Protein AF-A0A355BJ06-F1 (afdb_monomer_lite)

Radius of gyration: 18.82 Å; chains: 1; bounding box: 45×33×55 Å

pLDDT: mean 91.61, std 9.4, range [50.59, 98.75]

Foldseek 3Di:
DAPPPLDDCLPPDLCLLLLDAQVVLVCVVVDDLLQLCLLLCVVVVVSVVSSCVRHVVCPVVNVVSNVVCVPPDRDDPVVSSVSSSVVCNVPVLVSCLRPPVVSNCPDPVNPDDPCVVPVPDDCPPHDDDDDCCRSHDD

Structure (mmCIF, N/CA/C/O backbone):
data_AF-A0A355BJ06-F1
#
_entry.id   AF-A0A355BJ06-F1
#
loop_
_atom_site.group_PDB
_atom_site.id
_atom_site.type_symbol
_atom_site.label_atom_id
_atom_site.label_alt_id
_atom_site.label_comp_id
_atom_site.label_asym_id
_atom_site.label_entity_id
_atom_site.label_seq_id
_atom_site.pdbx_PDB_ins_code
_atom_site.Cartn_x
_atom_site.Cartn_y
_atom_site.Cartn_z
_atom_site.occupancy
_atom_site.B_iso_or_equiv
_atom_site.auth_seq_id
_atom_site.auth_comp_id
_atom_site.auth_asym_id
_atom_site.auth_atom_id
_atom_site.pdbx_PDB_model_num
ATOM 1 N N . MET A 1 1 ? 6.883 11.780 -5.906 1.00 57.56 1 MET A N 1
ATOM 2 C CA . MET A 1 1 ? 6.579 13.021 -5.153 1.00 57.56 1 MET A CA 1
ATOM 3 C C . MET A 1 1 ? 5.374 12.729 -4.281 1.00 57.56 1 MET A C 1
ATOM 5 O O . MET A 1 1 ? 4.526 11.974 -4.736 1.00 57.56 1 MET A O 1
ATOM 9 N N . SER A 1 2 ? 5.332 13.252 -3.056 1.00 68.81 2 SER A N 1
ATOM 10 C CA . SER A 1 2 ? 4.161 13.100 -2.185 1.00 68.81 2 SER A CA 1
ATOM 11 C C . SER A 1 2 ? 3.031 14.006 -2.710 1.00 68.81 2 SER A C 1
ATOM 13 O O . SER A 1 2 ? 3.291 15.115 -3.183 1.00 68.81 2 SER A O 1
ATOM 15 N N . LEU A 1 3 ? 1.813 13.469 -2.758 1.00 78.00 3 LEU A N 1
ATOM 16 C CA . LEU A 1 3 ? 0.616 14.095 -3.317 1.00 78.00 3 LEU A CA 1
ATOM 17 C C . LEU A 1 3 ? 0.049 15.193 -2.400 1.00 78.00 3 LEU A C 1
ATOM 19 O O . LEU A 1 3 ? -0.405 16.228 -2.881 1.00 78.00 3 LEU A O 1
ATOM 23 N N . PHE A 1 4 ? 0.085 14.966 -1.091 1.00 82.31 4 PHE A N 1
ATOM 24 C CA . PHE A 1 4 ? -0.506 15.802 -0.050 1.00 82.31 4 PHE A CA 1
ATOM 25 C C . PHE A 1 4 ? 0.523 16.582 0.778 1.00 82.31 4 PHE A C 1
ATOM 27 O O . PHE A 1 4 ? 0.154 17.512 1.495 1.00 82.31 4 PHE A O 1
ATOM 34 N N . GLY A 1 5 ? 1.809 16.235 0.690 1.00 83.38 5 GLY A N 1
ATOM 35 C CA . GLY A 1 5 ? 2.872 16.899 1.449 1.00 83.38 5 GLY A CA 1
ATOM 36 C C . GLY A 1 5 ? 2.842 16.604 2.951 1.00 83.38 5 GLY A C 1
ATOM 37 O O . GLY A 1 5 ? 3.395 17.379 3.730 1.00 83.38 5 GLY A O 1
ATOM 38 N N . TRP A 1 6 ? 2.193 15.519 3.377 1.00 85.62 6 TRP A N 1
ATOM 39 C CA . TRP A 1 6 ? 2.100 15.127 4.784 1.00 85.62 6 TRP A CA 1
ATOM 40 C C . TRP A 1 6 ? 3.429 14.594 5.301 1.00 85.62 6 TRP A C 1
ATOM 42 O O . TRP A 1 6 ? 3.770 14.815 6.467 1.00 85.62 6 TRP A O 1
ATOM 52 N N . LYS A 1 7 ? 4.193 13.915 4.434 1.00 85.31 7 LYS A N 1
ATOM 53 C CA . LYS A 1 7 ? 5.508 13.378 4.781 1.00 85.31 7 LYS A CA 1
ATOM 54 C C . LYS A 1 7 ? 6.421 13.192 3.569 1.00 85.31 7 LYS A C 1
ATOM 56 O O . LYS A 1 7 ? 5.983 12.892 2.462 1.00 85.31 7 LYS A O 1
ATOM 61 N N . ASP A 1 8 ? 7.727 13.295 3.810 1.00 89.69 8 ASP A N 1
ATOM 62 C CA . ASP A 1 8 ? 8.729 12.803 2.868 1.00 89.69 8 ASP A CA 1
ATOM 63 C C . ASP A 1 8 ? 8.799 11.265 2.891 1.00 89.69 8 ASP A C 1
ATOM 65 O O . ASP A 1 8 ? 9.350 10.662 3.812 1.00 89.69 8 ASP A O 1
ATOM 69 N N . LEU A 1 9 ? 8.246 10.642 1.849 1.00 91.69 9 LEU A N 1
ATOM 70 C CA . LEU A 1 9 ? 8.239 9.190 1.648 1.00 91.69 9 LEU A CA 1
ATOM 71 C C . LEU A 1 9 ? 9.435 8.690 0.817 1.00 91.69 9 LEU A C 1
ATOM 73 O O . LEU A 1 9 ? 9.525 7.501 0.509 1.00 91.69 9 LEU A O 1
ATOM 77 N N . SER A 1 10 ? 10.360 9.573 0.423 1.00 88.94 10 SER A N 1
ATOM 78 C CA . SER A 1 10 ? 11.415 9.272 -0.558 1.00 88.94 10 SER A CA 1
ATOM 79 C C . SER A 1 10 ? 12.382 8.164 -0.134 1.00 88.94 10 SER A C 1
ATOM 81 O O . SER A 1 10 ? 12.999 7.539 -1.003 1.00 88.94 10 SER A O 1
ATOM 83 N N . ASN A 1 11 ? 12.485 7.884 1.168 1.00 92.88 11 ASN A N 1
ATOM 84 C CA . ASN A 1 11 ? 13.365 6.862 1.738 1.00 92.88 11 ASN A CA 1
ATOM 85 C C . ASN A 1 11 ? 12.677 5.511 1.980 1.00 92.88 11 ASN A C 1
ATOM 87 O O . ASN A 1 11 ? 13.359 4.544 2.311 1.00 92.88 11 ASN A O 1
ATOM 91 N N . LEU A 1 12 ? 11.356 5.407 1.799 1.00 96.31 12 LEU A N 1
ATOM 92 C CA . LEU A 1 12 ? 10.650 4.150 2.044 1.00 96.31 12 LEU A CA 1
ATOM 93 C C . LEU A 1 12 ? 10.979 3.108 0.960 1.00 96.31 12 LEU A C 1
ATOM 95 O O . LEU A 1 12 ? 10.996 3.444 -0.232 1.00 96.31 12 LEU A O 1
ATOM 99 N N . PRO A 1 13 ? 11.273 1.850 1.333 1.00 97.25 13 PRO A N 1
ATOM 100 C CA . PRO A 1 13 ? 11.458 0.773 0.369 1.00 97.25 13 PRO A CA 1
ATOM 101 C C . PRO A 1 13 ? 10.115 0.366 -0.244 1.00 97.25 13 PRO A C 1
ATOM 103 O O . PRO A 1 13 ? 9.068 0.530 0.378 1.00 97.25 13 PRO A O 1
ATOM 106 N N . PHE A 1 14 ? 10.138 -0.224 -1.441 1.00 98.12 14 PHE A N 1
ATOM 107 C CA . PHE A 1 14 ? 8.912 -0.659 -2.119 1.00 98.12 14 PHE A CA 1
ATOM 108 C C . PHE A 1 14 ? 8.102 -1.698 -1.334 1.00 98.12 14 PHE A C 1
ATOM 110 O O . PHE A 1 14 ? 6.876 -1.727 -1.408 1.00 98.12 14 PHE A O 1
ATOM 117 N N . CYS A 1 15 ? 8.769 -2.505 -0.505 1.00 98.12 15 CYS A N 1
ATOM 118 C CA . CYS A 1 15 ? 8.101 -3.457 0.375 1.00 98.12 15 CYS A CA 1
ATOM 119 C C . CYS A 1 15 ? 7.203 -2.808 1.439 1.00 98.12 15 CYS A C 1
ATOM 121 O O . CYS A 1 15 ? 6.448 -3.526 2.076 1.00 98.12 15 CYS A O 1
ATOM 123 N N . VAL A 1 16 ? 7.192 -1.478 1.603 1.00 97.94 16 VAL A N 1
ATOM 124 C CA . VAL A 1 16 ? 6.218 -0.799 2.476 1.00 97.94 16 VAL A CA 1
ATOM 125 C C . VAL A 1 16 ? 4.764 -1.131 2.108 1.00 97.94 16 VAL A C 1
ATOM 127 O O . VAL A 1 16 ? 3.902 -1.167 2.981 1.00 97.94 16 VAL A O 1
ATOM 130 N N . LEU A 1 17 ? 4.493 -1.474 0.841 1.00 97.88 17 LEU A N 1
ATOM 131 C CA . LEU A 1 17 ? 3.178 -1.931 0.381 1.00 97.88 17 LEU A CA 1
ATOM 132 C C . LEU A 1 17 ? 2.703 -3.216 1.090 1.00 97.88 17 LEU A C 1
ATOM 134 O O . LEU A 1 17 ? 1.504 -3.482 1.104 1.00 97.88 17 LEU A O 1
ATOM 138 N N . THR A 1 18 ? 3.592 -4.000 1.716 1.00 98.25 18 THR A N 1
ATOM 139 C CA . THR A 1 18 ? 3.193 -5.194 2.486 1.00 98.25 18 THR A CA 1
ATOM 140 C C . THR A 1 18 ? 2.522 -4.866 3.819 1.00 98.25 18 THR A C 1
ATOM 142 O O . THR A 1 18 ? 2.075 -5.770 4.520 1.00 98.25 18 THR A O 1
ATOM 145 N N . LEU A 1 19 ? 2.476 -3.588 4.196 1.00 97.31 19 LEU A N 1
ATOM 146 C CA . LEU A 1 19 ? 1.720 -3.104 5.351 1.00 97.31 19 LEU A CA 1
ATOM 147 C C . LEU A 1 19 ? 0.253 -2.807 5.008 1.00 97.31 19 LEU A C 1
ATOM 149 O O . LEU A 1 19 ? -0.525 -2.500 5.905 1.00 97.31 19 LEU A O 1
ATOM 153 N N . LEU A 1 20 ? -0.121 -2.867 3.725 1.00 96.88 20 LEU A N 1
ATOM 154 C CA . LEU A 1 20 ? -1.482 -2.597 3.281 1.00 96.88 20 LEU A CA 1
ATOM 155 C C . LEU A 1 20 ? -2.402 -3.805 3.499 1.00 96.88 20 LEU A C 1
ATOM 157 O O . LEU A 1 20 ? -2.032 -4.969 3.322 1.00 96.88 20 LEU A O 1
ATOM 161 N N . GLU A 1 21 ? -3.642 -3.494 3.844 1.00 96.00 21 GLU A N 1
ATOM 162 C CA . GLU A 1 21 ? -4.737 -4.428 4.042 1.00 96.00 21 GLU A CA 1
ATOM 163 C C . GLU A 1 21 ? -5.523 -4.673 2.751 1.00 96.00 21 GLU A C 1
ATOM 165 O O . GLU A 1 21 ? -5.464 -3.896 1.796 1.00 96.00 21 GLU A O 1
ATOM 170 N N . GLU A 1 22 ? -6.300 -5.761 2.730 1.00 96.94 22 GLU A N 1
ATOM 171 C CA . GLU A 1 22 ? -7.063 -6.192 1.550 1.00 96.94 22 GLU A CA 1
ATOM 172 C C . GLU A 1 22 ? -7.932 -5.064 0.976 1.00 96.94 22 GLU A C 1
ATOM 174 O O . GLU A 1 22 ? -7.973 -4.873 -0.236 1.00 96.94 22 GLU A O 1
ATOM 179 N N . VAL A 1 23 ? -8.572 -4.274 1.844 1.00 94.62 23 VAL A N 1
ATOM 180 C CA . VAL A 1 23 ? -9.425 -3.151 1.435 1.00 94.62 23 VAL A CA 1
ATOM 181 C C . VAL A 1 23 ? -8.652 -2.092 0.642 1.00 94.62 23 VAL A C 1
ATOM 183 O O . VAL A 1 23 ? -9.110 -1.692 -0.424 1.00 94.62 23 VAL A O 1
ATOM 186 N N . GLN A 1 24 ? -7.457 -1.702 1.094 1.00 95.38 24 GLN A N 1
ATOM 187 C CA . GLN A 1 24 ? -6.616 -0.719 0.401 1.00 95.38 24 GLN A CA 1
ATOM 188 C C . GLN A 1 24 ? -6.110 -1.291 -0.925 1.00 95.38 24 GLN A C 1
ATOM 190 O O . GLN A 1 24 ? -6.180 -0.634 -1.962 1.00 95.38 24 GLN A O 1
ATOM 195 N N . LEU A 1 25 ? -5.657 -2.549 -0.907 1.00 97.25 25 LEU A N 1
ATOM 196 C CA . LEU A 1 25 ? -5.186 -3.236 -2.107 1.00 97.25 25 LEU A CA 1
ATOM 197 C C . LEU A 1 25 ? -6.293 -3.366 -3.157 1.00 97.25 25 LEU A C 1
ATOM 199 O O . LEU A 1 25 ? -6.032 -3.152 -4.337 1.00 97.25 25 LEU A O 1
ATOM 203 N N . SER A 1 26 ? -7.532 -3.653 -2.748 1.00 96.94 26 SER A N 1
ATOM 204 C CA . SER A 1 26 ? -8.672 -3.830 -3.660 1.00 96.94 26 SER A CA 1
ATOM 205 C C . SER A 1 26 ? -8.960 -2.604 -4.534 1.00 96.94 26 SER A C 1
ATOM 207 O O . SER A 1 26 ? -9.616 -2.716 -5.569 1.00 96.94 26 SER A O 1
ATOM 209 N N . TRP A 1 27 ? -8.445 -1.434 -4.149 1.00 95.88 27 TRP A N 1
ATOM 210 C CA . TRP A 1 27 ? -8.597 -0.183 -4.882 1.00 95.88 27 TRP A CA 1
ATOM 211 C C . TRP A 1 27 ? -7.484 0.081 -5.901 1.00 95.88 27 TRP A C 1
ATOM 213 O O . TRP A 1 27 ? -7.628 1.000 -6.705 1.00 95.88 27 TRP A O 1
ATOM 223 N N . LEU A 1 28 ? -6.432 -0.748 -5.946 1.00 95.06 28 LEU A N 1
ATOM 224 C CA . LEU A 1 28 ? -5.355 -0.669 -6.941 1.00 95.06 28 LEU A CA 1
ATOM 225 C C . LEU A 1 28 ? -5.849 -0.471 -8.391 1.00 95.06 28 LEU A C 1
ATOM 227 O O . LEU A 1 28 ? -5.325 0.419 -9.067 1.00 95.06 28 LEU A O 1
ATOM 231 N N . PRO A 1 29 ? -6.874 -1.205 -8.878 1.00 95.50 29 PRO A N 1
ATOM 232 C CA . PRO A 1 29 ? -7.382 -1.042 -10.241 1.00 95.50 29 PRO A CA 1
ATOM 233 C C . PRO A 1 29 ? -7.965 0.340 -10.548 1.00 95.50 29 PRO A C 1
ATOM 235 O O . PRO A 1 29 ? -8.039 0.721 -11.715 1.00 95.50 29 PRO A O 1
ATOM 238 N N . ASN A 1 30 ? -8.392 1.079 -9.521 1.00 93.31 30 ASN A N 1
ATOM 239 C CA . ASN A 1 30 ? -9.084 2.357 -9.676 1.00 93.31 30 ASN A CA 1
ATOM 240 C C . ASN A 1 30 ? -8.130 3.530 -9.879 1.00 93.31 30 ASN A C 1
ATOM 242 O O . ASN A 1 30 ? -8.583 4.655 -10.095 1.00 93.31 30 ASN A O 1
ATOM 246 N N . HIS A 1 31 ? -6.821 3.297 -9.808 1.00 86.19 31 HIS A N 1
ATOM 247 C CA . HIS A 1 31 ? -5.869 4.365 -10.004 1.00 86.19 31 HIS A CA 1
ATOM 248 C C . HIS A 1 31 ? -5.232 4.400 -11.405 1.00 86.19 31 HIS A C 1
ATOM 250 O O . HIS A 1 31 ? -5.113 3.396 -12.101 1.00 86.19 31 HIS A O 1
ATOM 256 N N . GLY A 1 32 ? -4.765 5.586 -11.812 1.00 85.88 32 GLY A N 1
ATOM 257 C CA . GLY A 1 32 ? -4.236 5.863 -13.156 1.00 85.88 32 GLY A CA 1
ATOM 258 C C . GLY A 1 32 ? -2.766 5.504 -13.430 1.00 85.88 32 GLY A C 1
ATOM 259 O O . GLY A 1 32 ? -2.215 6.007 -14.400 1.00 85.88 32 GLY A O 1
ATOM 260 N N . TRP A 1 33 ? -2.118 4.681 -12.603 1.00 92.81 33 TRP A N 1
ATOM 261 C CA . TRP A 1 33 ? -0.666 4.396 -12.629 1.00 92.81 33 TRP A CA 1
ATOM 262 C C . TRP A 1 33 ? -0.389 2.907 -12.862 1.00 92.81 33 TRP A C 1
ATOM 264 O O . TRP A 1 33 ? 0.464 2.275 -12.237 1.00 92.81 33 TRP A O 1
ATOM 274 N N . ARG A 1 34 ? -1.172 2.324 -13.778 1.00 95.62 34 ARG A N 1
ATOM 275 C CA . ARG A 1 34 ? -1.104 0.909 -14.169 1.00 95.62 34 ARG A CA 1
ATOM 276 C C . ARG A 1 34 ? 0.300 0.515 -14.624 1.00 95.62 34 ARG A C 1
ATOM 278 O O . ARG A 1 34 ? 0.834 -0.486 -14.155 1.00 95.62 34 ARG A O 1
ATOM 285 N N . ARG A 1 35 ? 0.916 1.321 -15.493 1.00 96.38 35 ARG A N 1
ATOM 286 C CA . ARG A 1 35 ? 2.253 1.050 -16.034 1.00 96.38 35 ARG A CA 1
ATOM 287 C C . ARG A 1 35 ? 3.302 0.996 -14.924 1.00 96.38 35 ARG A C 1
ATOM 289 O O . ARG A 1 35 ? 4.093 0.058 -14.854 1.00 96.38 35 ARG A O 1
ATOM 296 N N . GLU A 1 36 ? 3.304 1.993 -14.045 1.00 97.19 36 GLU A N 1
ATOM 297 C CA . GLU A 1 36 ? 4.234 2.094 -12.925 1.00 97.19 36 GLU A CA 1
ATOM 298 C C . GLU A 1 36 ? 4.063 0.911 -11.966 1.00 97.19 36 GLU A C 1
ATOM 300 O O . GLU A 1 36 ? 5.055 0.296 -11.571 1.00 97.19 36 GLU A O 1
ATOM 305 N N . LEU A 1 37 ? 2.817 0.542 -11.644 1.00 97.25 37 LEU A N 1
ATOM 306 C CA . LEU A 1 37 ? 2.503 -0.635 -10.831 1.00 97.25 37 LEU A CA 1
ATOM 307 C C . LEU A 1 37 ? 3.011 -1.924 -11.483 1.00 97.25 37 LEU A C 1
ATOM 309 O O . LEU A 1 37 ? 3.657 -2.727 -10.815 1.00 97.25 37 LEU A O 1
ATOM 313 N N . ALA A 1 38 ? 2.783 -2.110 -12.785 1.00 97.88 38 ALA A N 1
ATOM 314 C CA . ALA A 1 38 ? 3.224 -3.303 -13.501 1.00 97.88 38 ALA A CA 1
ATOM 315 C C . ALA A 1 38 ? 4.749 -3.471 -13.434 1.00 97.88 38 ALA A C 1
ATOM 317 O O . ALA A 1 38 ? 5.251 -4.532 -13.061 1.00 97.88 38 ALA A O 1
ATOM 318 N N . ILE A 1 39 ? 5.492 -2.409 -13.758 1.00 98.06 39 ILE A N 1
ATOM 319 C CA . ILE A 1 39 ? 6.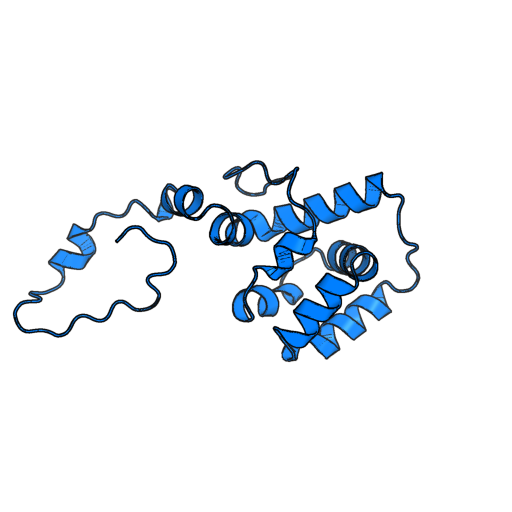960 -2.426 -13.777 1.00 98.06 39 ILE A CA 1
ATOM 320 C C . ILE A 1 39 ? 7.523 -2.649 -12.370 1.00 98.06 39 ILE A C 1
ATOM 322 O O . ILE A 1 39 ? 8.394 -3.500 -12.181 1.00 98.06 39 ILE A O 1
ATOM 326 N N . THR A 1 40 ? 7.025 -1.910 -11.376 1.00 98.00 40 THR A N 1
ATOM 327 C CA . THR A 1 40 ? 7.552 -1.977 -10.004 1.00 98.00 40 THR A CA 1
ATOM 328 C C . THR A 1 40 ? 7.232 -3.304 -9.322 1.00 98.00 40 THR A C 1
ATOM 330 O O . THR A 1 40 ? 8.100 -3.856 -8.649 1.00 98.00 40 THR A O 1
ATOM 333 N N . LEU A 1 41 ? 6.052 -3.888 -9.556 1.00 98.12 41 LEU A N 1
ATOM 334 C CA . LEU A 1 41 ? 5.694 -5.210 -9.032 1.00 98.12 41 LEU A CA 1
ATOM 335 C C . LEU A 1 41 ? 6.443 -6.351 -9.734 1.00 98.12 41 LEU A C 1
ATOM 337 O O . LEU A 1 41 ? 6.858 -7.294 -9.064 1.00 98.12 41 LEU A O 1
ATOM 341 N N . ARG A 1 42 ? 6.690 -6.264 -11.050 1.00 97.69 42 ARG A N 1
ATOM 342 C CA . ARG A 1 42 ? 7.564 -7.222 -11.758 1.00 97.69 42 ARG A CA 1
ATOM 343 C C . ARG A 1 42 ? 9.002 -7.184 -11.232 1.00 97.69 42 ARG A C 1
ATOM 345 O O . ARG A 1 42 ? 9.652 -8.224 -11.180 1.00 97.69 42 ARG A O 1
ATOM 352 N N . ALA A 1 43 ? 9.490 -6.006 -10.843 1.00 98.00 43 ALA A N 1
ATOM 353 C CA . ALA A 1 43 ? 10.811 -5.839 -10.238 1.00 98.00 43 ALA A CA 1
ATOM 354 C C . ALA A 1 43 ? 10.869 -6.279 -8.761 1.00 98.00 43 ALA A C 1
ATOM 356 O O . ALA A 1 43 ? 11.947 -6.600 -8.266 1.00 98.00 43 ALA A O 1
ATOM 357 N N . ASN A 1 44 ? 9.723 -6.327 -8.072 1.00 98.31 44 ASN A N 1
ATOM 358 C CA . ASN A 1 44 ? 9.592 -6.685 -6.659 1.00 98.31 44 ASN A CA 1
ATOM 359 C C . ASN A 1 44 ? 8.648 -7.898 -6.481 1.00 98.31 44 ASN A C 1
ATOM 361 O O . ASN A 1 44 ? 7.537 -7.751 -5.955 1.00 98.31 44 ASN A O 1
ATOM 365 N N . PRO A 1 45 ? 9.063 -9.111 -6.901 1.00 97.62 45 PRO A N 1
ATOM 366 C CA . PRO A 1 45 ? 8.187 -10.283 -6.958 1.00 97.62 45 PRO A CA 1
ATOM 367 C C . PRO A 1 45 ? 7.622 -10.703 -5.596 1.00 97.62 45 PRO A C 1
ATOM 369 O O . PRO A 1 45 ? 6.498 -11.196 -5.541 1.00 97.62 45 PRO A O 1
ATOM 372 N N . ASP A 1 46 ? 8.340 -10.459 -4.497 1.00 98.50 46 ASP A N 1
ATOM 373 C CA . ASP A 1 46 ? 7.855 -10.759 -3.143 1.00 98.50 46 ASP A CA 1
ATOM 374 C C . ASP A 1 46 ? 6.648 -9.888 -2.761 1.00 98.50 46 ASP A C 1
ATOM 376 O O . ASP A 1 46 ? 5.700 -10.358 -2.129 1.00 98.50 46 ASP A O 1
ATOM 380 N N . VAL A 1 47 ? 6.634 -8.625 -3.204 1.00 98.69 47 VAL A N 1
ATOM 381 C CA . VAL A 1 47 ? 5.500 -7.711 -3.002 1.00 98.69 47 VAL A CA 1
ATOM 382 C C . VAL A 1 47 ? 4.323 -8.135 -3.877 1.00 98.69 47 VAL A C 1
ATOM 384 O O . VAL A 1 47 ? 3.193 -8.196 -3.400 1.00 98.69 47 VAL A O 1
ATOM 387 N N . ALA A 1 48 ? 4.574 -8.508 -5.136 1.00 98.50 48 ALA A N 1
ATOM 388 C CA . ALA A 1 48 ? 3.534 -9.046 -6.012 1.00 98.50 48 ALA A CA 1
ATOM 389 C C . ALA A 1 48 ? 2.916 -10.336 -5.443 1.00 98.50 48 ALA A C 1
ATOM 391 O O . ALA A 1 48 ? 1.694 -10.499 -5.454 1.00 98.50 48 ALA A O 1
ATOM 392 N N . TRP A 1 49 ? 3.747 -11.232 -4.904 1.00 98.62 49 TRP A N 1
ATOM 393 C CA . TRP A 1 49 ? 3.302 -12.434 -4.206 1.00 98.62 49 TRP A CA 1
ATOM 394 C C . TRP A 1 49 ? 2.430 -12.071 -3.004 1.00 98.62 49 TRP A C 1
ATOM 396 O O . TRP A 1 49 ? 1.314 -12.580 -2.905 1.00 98.62 49 TRP A O 1
ATOM 406 N N . PHE A 1 50 ? 2.874 -11.148 -2.145 1.00 98.75 50 PHE A N 1
ATOM 407 C CA . PHE A 1 50 ? 2.093 -10.697 -0.993 1.00 98.75 50 PHE A CA 1
ATOM 408 C C . PHE A 1 50 ? 0.704 -10.201 -1.410 1.00 98.75 50 PHE A C 1
ATOM 410 O O . PHE A 1 50 ? -0.291 -10.667 -0.859 1.00 98.75 50 PHE A O 1
ATOM 417 N N . ILE A 1 51 ? 0.614 -9.327 -2.420 1.00 98.44 51 ILE A N 1
ATOM 418 C CA . ILE A 1 51 ? -0.668 -8.761 -2.869 1.00 98.44 51 ILE A CA 1
ATOM 419 C C . ILE A 1 51 ? -1.611 -9.862 -3.365 1.00 98.44 51 ILE A C 1
ATOM 421 O O . ILE A 1 51 ? -2.779 -9.873 -2.983 1.00 98.44 51 ILE A O 1
ATOM 425 N N . ARG A 1 52 ? -1.112 -10.833 -4.145 1.00 98.44 52 ARG A N 1
ATOM 426 C CA . ARG A 1 52 ? -1.918 -11.975 -4.622 1.00 98.44 52 ARG A CA 1
ATOM 427 C C . ARG A 1 52 ? -2.509 -12.802 -3.478 1.00 98.44 52 ARG A C 1
ATOM 429 O O . ARG A 1 52 ? -3.614 -13.316 -3.611 1.00 98.44 52 ARG A O 1
ATOM 436 N N . HIS A 1 53 ? -1.781 -12.940 -2.371 1.00 98.50 53 HIS A N 1
ATOM 437 C CA . HIS A 1 53 ? -2.227 -13.726 -1.216 1.00 98.50 53 HIS A CA 1
ATOM 438 C C . HIS A 1 53 ? -3.124 -12.918 -0.278 1.00 98.50 53 HIS A C 1
ATOM 440 O O . HIS A 1 53 ? -4.084 -13.459 0.264 1.00 98.50 53 HIS A O 1
ATOM 446 N N . LYS A 1 54 ? -2.824 -11.628 -0.093 1.00 98.44 54 LYS A N 1
ATOM 447 C CA . LYS A 1 54 ? -3.584 -10.717 0.766 1.00 98.44 54 LYS A CA 1
ATOM 448 C C . LYS A 1 54 ? -4.918 -10.309 0.139 1.00 98.44 54 LYS A C 1
ATOM 450 O O . LYS A 1 54 ? -5.875 -10.109 0.872 1.00 98.44 54 LYS A O 1
ATOM 455 N N . CYS A 1 55 ? -4.987 -10.197 -1.189 1.00 98.44 55 CYS A N 1
ATOM 456 C CA . CYS A 1 55 ? -6.188 -9.812 -1.928 1.00 98.44 55 CYS A CA 1
ATOM 457 C C . CYS A 1 55 ? -6.397 -10.727 -3.155 1.00 98.44 55 CYS A C 1
ATOM 459 O O . CYS A 1 55 ? -6.096 -10.338 -4.288 1.00 98.44 55 CYS A O 1
ATOM 461 N 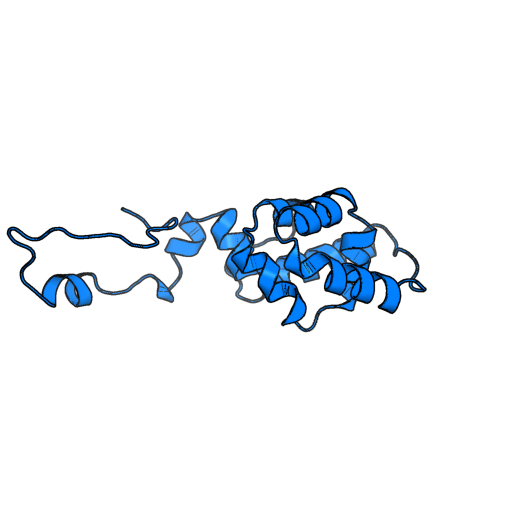N . PRO A 1 56 ? -6.910 -11.961 -2.961 1.00 98.12 56 PRO A N 1
ATOM 462 C CA . PRO A 1 56 ? -7.059 -12.943 -4.041 1.00 98.12 56 PRO A CA 1
ATOM 463 C C . PRO A 1 56 ? -7.948 -12.483 -5.204 1.00 98.12 56 PRO A C 1
ATOM 465 O O . PRO A 1 56 ? -7.773 -12.937 -6.334 1.00 98.12 56 PRO A O 1
ATOM 468 N N . SER A 1 57 ? -8.879 -11.557 -4.954 1.00 97.81 57 SER A N 1
ATOM 469 C CA . SER A 1 57 ? -9.730 -10.956 -5.988 1.00 97.81 57 SER A CA 1
ATOM 470 C C . SER A 1 57 ? -8.940 -10.165 -7.040 1.00 97.81 57 SER A C 1
ATOM 472 O O . SER A 1 57 ? -9.436 -9.979 -8.149 1.00 97.81 57 SER A O 1
ATOM 474 N N . LEU A 1 58 ? -7.701 -9.752 -6.741 1.00 97.94 58 LEU A N 1
ATOM 475 C CA . LEU A 1 58 ? -6.828 -9.036 -7.675 1.00 97.94 58 LEU A CA 1
ATOM 476 C C . LEU A 1 58 ? -5.962 -9.942 -8.545 1.00 97.94 58 LEU A C 1
ATOM 478 O O . LEU A 1 58 ? -5.292 -9.423 -9.432 1.00 97.94 58 LEU A O 1
ATOM 482 N N . VAL A 1 59 ? -5.930 -11.260 -8.323 1.00 98.38 59 VAL A N 1
ATOM 483 C CA . VAL A 1 59 ? -5.005 -12.149 -9.051 1.00 98.38 59 VAL A CA 1
ATOM 484 C C . VAL A 1 59 ? -5.195 -12.026 -10.563 1.00 98.38 59 VAL A C 1
ATOM 486 O O . VAL A 1 59 ? -4.224 -11.762 -11.265 1.00 98.38 59 VAL A O 1
ATOM 489 N N . GLN A 1 60 ? -6.441 -12.118 -11.043 1.00 98.38 60 GLN A N 1
ATOM 490 C CA . GLN A 1 60 ? -6.741 -11.977 -12.469 1.00 98.38 60 GLN A CA 1
ATOM 491 C C . GLN A 1 60 ? -6.318 -10.601 -13.004 1.00 98.38 60 GLN A C 1
ATOM 493 O O . GLN A 1 60 ? -5.683 -10.512 -14.048 1.00 98.38 60 GLN A O 1
ATOM 498 N N . TRP A 1 61 ? -6.625 -9.529 -12.271 1.00 98.12 61 TRP A N 1
ATOM 499 C CA . TRP A 1 61 ? -6.259 -8.174 -12.679 1.00 98.12 61 TRP A CA 1
ATOM 500 C C . TRP A 1 61 ? -4.737 -7.968 -12.726 1.00 98.12 61 TRP A C 1
ATOM 502 O O . TRP A 1 61 ? -4.240 -7.295 -13.624 1.00 98.12 61 TRP A O 1
ATOM 512 N N . LEU A 1 62 ? -3.984 -8.555 -11.790 1.00 98.19 62 LEU A N 1
ATOM 513 C CA . LEU A 1 62 ? -2.520 -8.511 -11.786 1.00 98.19 62 LEU A CA 1
ATOM 514 C C . LEU A 1 62 ? -1.919 -9.289 -12.957 1.00 98.19 62 LEU A C 1
ATOM 516 O O . LEU A 1 62 ? -0.927 -8.837 -13.523 1.00 98.19 62 LEU A O 1
ATOM 520 N N . ASP A 1 63 ? -2.490 -10.444 -13.303 1.00 98.38 63 ASP A N 1
ATOM 521 C CA . ASP A 1 63 ? -2.063 -11.215 -14.474 1.00 98.38 63 ASP A CA 1
ATOM 522 C C . ASP A 1 63 ? -2.291 -10.399 -15.758 1.00 98.38 63 ASP A C 1
ATOM 524 O O . ASP A 1 63 ? -1.351 -10.184 -16.519 1.00 98.38 63 ASP A O 1
ATOM 528 N N . GLU A 1 64 ? -3.487 -9.825 -15.933 1.00 98.19 64 GLU A N 1
ATOM 529 C CA . GLU A 1 64 ? -3.807 -8.936 -17.060 1.00 98.19 64 GLU A CA 1
ATOM 530 C C . GLU A 1 64 ? -2.882 -7.710 -17.114 1.00 98.19 64 GLU A C 1
ATOM 532 O O . GLU A 1 64 ? -2.419 -7.320 -18.185 1.00 98.19 64 GLU A O 1
ATOM 537 N N . LEU A 1 65 ? -2.580 -7.110 -15.959 1.00 97.69 65 LEU A N 1
ATOM 538 C CA . LEU A 1 65 ? -1.672 -5.973 -15.852 1.00 97.69 65 LEU A CA 1
ATOM 539 C C . LEU A 1 65 ? -0.239 -6.346 -16.260 1.00 97.69 65 LEU A C 1
ATOM 541 O O . LEU A 1 65 ? 0.439 -5.576 -16.938 1.00 97.69 65 LEU A O 1
ATOM 545 N N . PHE A 1 66 ? 0.252 -7.511 -15.840 1.00 98.12 66 PHE A N 1
ATOM 546 C CA . PHE A 1 66 ? 1.593 -7.965 -16.204 1.00 98.12 66 PHE A CA 1
ATOM 547 C C . PHE A 1 66 ? 1.691 -8.328 -17.681 1.00 98.12 66 PHE A C 1
ATOM 549 O O . PHE A 1 66 ? 2.709 -8.006 -18.294 1.00 98.12 66 PHE A O 1
ATOM 556 N N . ASP A 1 67 ? 0.643 -8.921 -18.250 1.00 98.19 67 ASP A N 1
ATOM 557 C CA . ASP A 1 67 ? 0.562 -9.227 -19.677 1.00 98.19 67 ASP A CA 1
ATOM 558 C C . ASP A 1 67 ? 0.527 -7.948 -20.527 1.00 98.19 67 ASP A C 1
ATOM 560 O O . ASP A 1 67 ? 1.273 -7.840 -21.503 1.00 98.19 67 ASP A O 1
ATOM 564 N N . GLU A 1 68 ? -0.259 -6.943 -20.120 1.00 97.69 68 GLU A N 1
ATOM 565 C CA . GLU A 1 68 ? -0.363 -5.638 -20.794 1.00 97.69 68 GLU A CA 1
ATOM 566 C C . GLU A 1 68 ? 1.011 -4.968 -20.971 1.00 97.69 68 GLU A C 1
ATOM 568 O O . GLU A 1 68 ? 1.307 -4.409 -22.029 1.00 97.69 68 GLU A O 1
ATOM 573 N N . PHE A 1 69 ? 1.882 -5.077 -19.964 1.00 97.44 69 PHE A N 1
ATOM 574 C CA . PHE A 1 69 ? 3.202 -4.439 -19.944 1.00 97.44 69 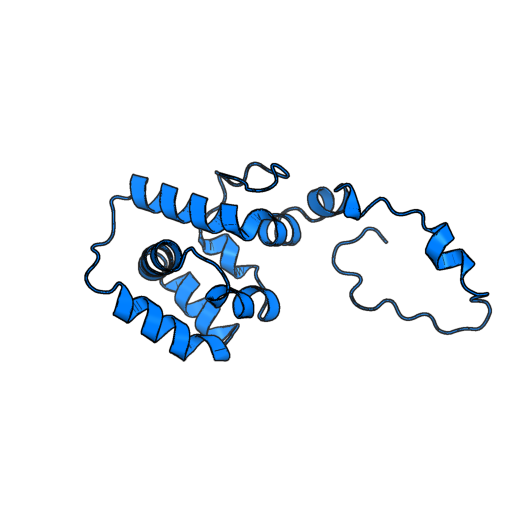PHE A CA 1
ATOM 575 C C . PHE A 1 69 ? 4.373 -5.429 -20.073 1.00 97.44 69 PHE A C 1
ATOM 577 O O . PHE A 1 69 ? 5.519 -5.070 -19.788 1.00 97.44 69 PHE A O 1
ATOM 584 N N . ALA A 1 70 ? 4.137 -6.670 -20.514 1.00 95.88 70 ALA A N 1
ATOM 585 C CA . ALA A 1 70 ? 5.155 -7.728 -20.544 1.00 95.88 70 ALA A CA 1
ATOM 586 C C . ALA A 1 70 ? 6.365 -7.384 -21.431 1.00 95.88 70 ALA A C 1
ATOM 588 O O . ALA A 1 70 ? 7.503 -7.743 -21.115 1.00 95.88 70 ALA A O 1
ATOM 589 N N . HIS A 1 71 ? 6.120 -6.669 -22.532 1.00 95.69 71 HIS A N 1
ATOM 590 C CA . HIS A 1 71 ? 7.144 -6.270 -23.500 1.00 95.69 71 HIS A CA 1
ATOM 591 C C . HIS A 1 71 ? 8.035 -5.124 -23.019 1.00 95.69 71 HIS A C 1
ATOM 593 O O . HIS A 1 71 ? 9.095 -4.897 -23.604 1.00 95.69 71 HIS A O 1
ATOM 599 N N . GLU A 1 72 ? 7.635 -4.406 -21.968 1.00 95.69 72 GLU A N 1
ATOM 600 C CA . GLU A 1 72 ? 8.476 -3.359 -21.406 1.00 95.69 72 GLU A CA 1
ATOM 601 C C . GLU A 1 72 ? 9.655 -3.986 -20.643 1.00 95.69 72 GLU A C 1
ATOM 603 O O . GLU A 1 72 ? 9.443 -4.842 -19.767 1.00 95.69 72 GLU A O 1
ATOM 608 N N . PRO A 1 73 ? 10.904 -3.596 -20.967 1.00 94.06 73 PRO A N 1
ATOM 609 C CA . PRO A 1 73 ? 12.074 -4.060 -20.241 1.00 94.06 73 PRO A CA 1
ATOM 610 C C . PRO A 1 73 ? 12.090 -3.472 -18.830 1.00 94.06 73 PRO A C 1
ATOM 612 O O . PRO A 1 73 ? 11.584 -2.375 -18.587 1.00 94.06 73 PRO A O 1
ATOM 615 N N . LEU A 1 74 ? 12.726 -4.188 -17.901 1.00 94.12 74 LEU A N 1
ATOM 616 C CA . LEU A 1 74 ? 12.990 -3.620 -16.585 1.00 94.12 74 LEU A CA 1
ATOM 617 C C . LEU A 1 74 ? 13.934 -2.416 -16.735 1.00 94.12 74 LEU A C 1
ATOM 619 O O . LEU A 1 74 ? 14.957 -2.532 -17.420 1.00 94.12 74 LEU A O 1
ATOM 623 N N . PRO A 1 75 ? 13.597 -1.269 -16.127 1.00 96.56 75 PRO A N 1
ATOM 624 C CA . PRO A 1 75 ? 14.394 -0.060 -16.246 1.00 96.56 75 PRO A CA 1
ATOM 625 C C . PRO A 1 75 ? 15.681 -0.162 -15.416 1.00 96.56 75 PRO A C 1
ATOM 627 O O . PRO A 1 75 ? 15.888 -1.113 -14.655 1.00 96.56 75 PRO A O 1
ATOM 630 N N . SER A 1 76 ? 16.564 0.830 -15.545 1.00 97.88 76 SER A N 1
ATOM 631 C CA . SER A 1 76 ? 17.760 0.905 -14.700 1.00 97.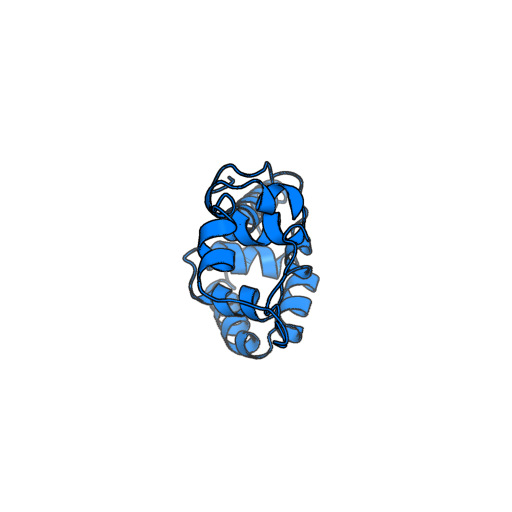88 76 SER A CA 1
ATOM 632 C C . SER A 1 76 ? 17.387 1.040 -13.212 1.00 97.88 76 SER A C 1
ATOM 634 O O . SER A 1 76 ? 16.295 1.515 -12.898 1.00 97.88 76 SER A O 1
ATOM 636 N N . PRO A 1 77 ? 18.281 0.701 -12.261 1.00 97.31 77 PRO A N 1
ATOM 637 C CA . PRO A 1 77 ? 17.979 0.825 -10.830 1.00 97.31 77 PRO A CA 1
ATOM 638 C C . PRO A 1 77 ? 17.523 2.230 -10.405 1.00 97.31 77 PRO A C 1
ATOM 640 O O . PRO A 1 77 ? 16.640 2.371 -9.562 1.00 97.31 77 PRO A O 1
ATOM 643 N N . THR A 1 78 ? 18.092 3.277 -11.009 1.00 97.44 78 THR A N 1
ATOM 644 C CA . THR A 1 78 ? 17.720 4.671 -10.726 1.00 97.44 78 THR A CA 1
ATOM 645 C C . THR A 1 78 ? 16.306 4.989 -11.206 1.00 97.44 78 THR A C 1
ATOM 647 O O . THR A 1 78 ? 15.525 5.590 -10.473 1.00 97.44 78 THR A O 1
ATOM 650 N N . GLU A 1 79 ? 15.963 4.578 -12.424 1.00 97.62 79 GLU A N 1
ATOM 651 C CA . GLU A 1 79 ? 14.624 4.771 -12.991 1.00 97.62 79 GLU A CA 1
ATOM 652 C C . GLU A 1 79 ? 13.585 3.922 -12.251 1.00 97.62 79 GLU A C 1
ATOM 654 O O . GLU A 1 79 ? 12.507 4.417 -11.932 1.00 97.62 79 GLU A O 1
ATOM 659 N N . LEU A 1 80 ? 13.923 2.675 -11.901 1.00 97.94 80 LEU A N 1
ATOM 660 C CA . LEU A 1 80 ? 13.078 1.821 -11.070 1.00 97.94 80 LEU A CA 1
ATOM 661 C C . LEU A 1 80 ? 12.757 2.517 -9.748 1.00 97.94 80 LEU A C 1
ATOM 663 O O . LEU A 1 80 ? 11.590 2.624 -9.383 1.00 97.94 80 LEU A O 1
ATOM 667 N N . ARG A 1 81 ? 13.771 3.070 -9.072 1.00 97.50 81 ARG A N 1
ATOM 668 C CA . ARG A 1 81 ? 13.570 3.788 -7.812 1.00 97.50 81 ARG A CA 1
ATOM 669 C C . ARG A 1 81 ? 12.626 4.982 -7.965 1.00 97.50 81 ARG A C 1
ATOM 671 O O . ARG A 1 81 ? 11.819 5.238 -7.075 1.00 97.50 81 ARG A O 1
ATOM 678 N N . GLN A 1 82 ? 12.699 5.705 -9.080 1.00 96.44 82 GLN A N 1
ATOM 679 C CA . GLN A 1 82 ? 11.789 6.819 -9.359 1.00 96.44 82 GLN A CA 1
ATOM 680 C C . GLN A 1 82 ? 10.347 6.344 -9.570 1.00 96.44 82 GLN A C 1
ATOM 682 O O . GLN A 1 82 ? 9.425 6.970 -9.048 1.00 96.44 82 GLN A O 1
ATOM 687 N N . LEU A 1 83 ? 10.147 5.229 -10.281 1.00 97.19 83 LEU A N 1
ATOM 688 C CA . LEU A 1 83 ? 8.825 4.618 -10.452 1.00 97.19 83 LEU A CA 1
ATOM 689 C C . LEU A 1 83 ? 8.267 4.136 -9.111 1.00 97.19 83 LEU A C 1
ATOM 691 O O . LEU A 1 83 ? 7.124 4.434 -8.791 1.00 97.19 83 LEU A O 1
ATOM 695 N N . GLU A 1 84 ? 9.078 3.476 -8.283 1.00 97.69 84 GLU A N 1
ATOM 696 C CA . GLU A 1 84 ? 8.684 3.060 -6.932 1.00 97.69 84 GLU A CA 1
ATOM 697 C C . GLU A 1 84 ? 8.270 4.255 -6.069 1.00 97.69 84 GLU A C 1
ATOM 699 O O . GLU A 1 84 ? 7.257 4.202 -5.380 1.00 97.69 84 GLU A O 1
ATOM 704 N N . GLN A 1 85 ? 9.019 5.358 -6.121 1.00 96.06 85 GLN A N 1
ATOM 705 C CA . GLN A 1 85 ? 8.688 6.580 -5.387 1.00 96.06 85 GLN A CA 1
ATOM 706 C C . GLN A 1 85 ? 7.435 7.279 -5.925 1.00 96.06 85 GLN A C 1
ATOM 708 O O . GLN A 1 85 ? 6.724 7.932 -5.158 1.00 96.06 85 GLN A O 1
ATOM 713 N N . ALA A 1 86 ? 7.169 7.192 -7.229 1.00 94.50 86 ALA A N 1
ATOM 714 C CA . ALA A 1 86 ? 5.911 7.651 -7.804 1.00 94.50 86 ALA A CA 1
ATOM 715 C C . ALA A 1 86 ? 4.750 6.786 -7.300 1.00 94.50 86 ALA A C 1
ATOM 717 O O . ALA A 1 86 ? 3.721 7.327 -6.903 1.00 94.50 86 ALA A O 1
ATOM 718 N N . VAL A 1 87 ? 4.968 5.470 -7.230 1.00 96.00 87 VAL A N 1
ATOM 719 C CA . VAL A 1 87 ? 3.986 4.492 -6.768 1.00 96.00 87 VAL A CA 1
ATOM 720 C C . VAL A 1 87 ? 3.662 4.733 -5.281 1.00 96.00 87 VAL A C 1
ATOM 722 O O . VAL A 1 87 ? 2.534 5.057 -4.923 1.00 96.00 87 VAL A O 1
ATOM 725 N N . ILE A 1 88 ? 4.668 4.732 -4.409 1.00 96.19 88 ILE A N 1
ATOM 726 C CA . ILE A 1 88 ? 4.506 5.031 -2.976 1.00 96.19 88 ILE A CA 1
ATOM 727 C C . ILE A 1 88 ? 3.872 6.416 -2.758 1.00 96.19 88 ILE A C 1
ATOM 729 O O . ILE A 1 88 ? 2.973 6.564 -1.935 1.00 96.19 88 ILE A O 1
ATOM 733 N N . GLY A 1 89 ? 4.307 7.432 -3.511 1.00 94.38 89 GLY A N 1
ATOM 734 C CA . GLY A 1 89 ? 3.764 8.789 -3.408 1.00 94.38 89 GLY A CA 1
ATOM 735 C C . GLY A 1 89 ? 2.288 8.896 -3.806 1.00 94.38 89 GLY A C 1
ATOM 736 O O . GLY A 1 89 ? 1.554 9.675 -3.202 1.00 94.38 89 GLY A O 1
ATOM 737 N N . GLY A 1 90 ? 1.834 8.085 -4.767 1.00 93.12 90 GLY A N 1
ATOM 738 C CA . GLY A 1 90 ? 0.426 7.997 -5.169 1.00 93.12 90 GLY A CA 1
ATOM 739 C C . GLY A 1 90 ? -0.492 7.381 -4.107 1.00 93.12 90 GLY A C 1
ATOM 740 O O . GLY A 1 90 ? -1.704 7.576 -4.169 1.00 93.12 90 GLY A O 1
ATOM 741 N N . MET A 1 91 ? 0.079 6.684 -3.121 1.00 94.38 91 MET A N 1
ATOM 742 C CA . MET A 1 91 ? -0.603 6.104 -1.955 1.00 94.38 91 MET A CA 1
ATOM 743 C C . MET A 1 91 ? -0.292 6.851 -0.655 1.00 94.38 91 MET A C 1
ATOM 745 O O . MET A 1 91 ? -0.446 6.273 0.417 1.00 94.38 91 MET A O 1
ATOM 749 N N . GLU A 1 92 ? 0.172 8.104 -0.710 1.00 93.38 92 GLU A N 1
ATOM 750 C CA . GLU A 1 92 ? 0.666 8.801 0.486 1.00 93.38 92 GLU A CA 1
ATOM 751 C C . GLU A 1 92 ? -0.288 8.730 1.678 1.00 93.38 92 GLU A C 1
ATOM 753 O O . GLU A 1 92 ? 0.171 8.484 2.786 1.00 93.38 92 GLU A O 1
ATOM 758 N N . ASP A 1 93 ? -1.590 8.881 1.445 1.00 91.81 93 ASP A N 1
ATOM 759 C CA . ASP A 1 93 ? -2.626 8.758 2.471 1.00 91.81 93 ASP A CA 1
ATOM 760 C C . ASP A 1 93 ? -2.502 7.442 3.263 1.00 91.81 93 ASP A C 1
ATOM 762 O O . ASP A 1 93 ? -2.272 7.438 4.474 1.00 91.81 93 ASP A O 1
ATOM 766 N N . TRP A 1 94 ? -2.535 6.308 2.559 1.00 94.06 94 TRP A N 1
ATOM 767 C CA . TRP A 1 94 ? -2.446 4.982 3.174 1.00 94.06 94 TRP A CA 1
ATOM 768 C C . TRP A 1 94 ? -1.062 4.691 3.738 1.00 94.06 94 TRP A C 1
ATOM 770 O O . TRP A 1 94 ? -0.957 4.083 4.800 1.00 94.06 94 TRP A O 1
ATOM 780 N N . ILE A 1 95 ? -0.001 5.123 3.054 1.00 95.62 95 ILE A N 1
ATOM 781 C CA . ILE A 1 95 ? 1.369 4.896 3.516 1.00 95.62 95 ILE A CA 1
ATOM 782 C C . ILE A 1 95 ? 1.628 5.672 4.806 1.00 95.62 95 ILE A C 1
ATOM 784 O O . ILE A 1 95 ? 2.125 5.093 5.764 1.00 95.62 95 ILE A O 1
ATOM 788 N N . VAL A 1 96 ? 1.232 6.943 4.887 1.00 93.25 96 VAL A N 1
ATOM 789 C CA . VAL A 1 96 ? 1.365 7.727 6.121 1.00 93.25 96 VAL A CA 1
ATOM 790 C C . VAL A 1 96 ? 0.519 7.116 7.235 1.00 93.25 96 VAL A C 1
ATOM 792 O O . VAL A 1 96 ? 1.025 6.978 8.346 1.00 93.25 96 VAL A O 1
ATOM 795 N N . TYR A 1 97 ? -0.710 6.681 6.939 1.00 91.25 97 TYR A N 1
ATOM 796 C CA . TYR A 1 97 ? -1.567 6.000 7.911 1.00 91.25 97 TYR A CA 1
ATOM 797 C C . TYR A 1 97 ? -0.890 4.765 8.529 1.00 91.25 97 TYR A C 1
ATOM 799 O O . TYR A 1 97 ? -0.877 4.615 9.750 1.00 91.25 97 TYR A O 1
ATOM 807 N N . VAL A 1 98 ? -0.290 3.895 7.706 1.00 92.44 98 VAL A N 1
ATOM 808 C CA . VAL A 1 98 ? 0.295 2.631 8.191 1.00 92.44 98 VAL A CA 1
ATOM 809 C C . VAL A 1 98 ? 1.714 2.765 8.756 1.00 92.44 98 VAL A C 1
ATOM 811 O O . VAL A 1 98 ? 2.117 1.920 9.553 1.00 92.44 98 VAL A O 1
ATOM 814 N N . THR A 1 99 ? 2.488 3.790 8.376 1.00 93.06 99 THR A N 1
ATOM 815 C CA . THR A 1 99 ? 3.882 3.946 8.843 1.00 93.06 99 THR A CA 1
ATOM 816 C C . THR A 1 99 ? 4.070 5.014 9.913 1.00 93.06 99 THR A C 1
ATOM 818 O O . THR A 1 99 ? 4.981 4.899 10.729 1.00 93.06 99 THR A O 1
ATOM 821 N N . GLU A 1 100 ? 3.257 6.071 9.906 1.00 89.38 100 GLU A N 1
ATOM 822 C CA . GLU A 1 100 ? 3.351 7.200 10.839 1.00 89.38 100 GLU A CA 1
ATOM 823 C C . GLU A 1 100 ? 1.948 7.640 11.301 1.00 89.38 100 GLU A C 1
ATOM 825 O O . GLU A 1 100 ? 1.520 8.762 11.016 1.00 89.38 100 GLU A O 1
ATOM 830 N N . PRO A 1 101 ? 1.222 6.792 12.051 1.00 87.44 101 PRO A N 1
ATOM 831 C CA . PRO A 1 101 ? -0.159 7.064 12.448 1.00 87.44 101 PRO A CA 1
ATOM 832 C C . PRO A 1 101 ? -0.345 8.388 13.196 1.00 87.44 101 PRO A C 1
ATOM 834 O O . PRO A 1 101 ? -1.325 9.089 12.979 1.00 87.44 101 PRO A O 1
ATOM 837 N N . GLU A 1 102 ? 0.623 8.801 14.016 1.00 86.50 102 GLU A N 1
ATOM 838 C CA . GLU A 1 102 ? 0.567 10.100 14.694 1.00 86.50 102 GLU A CA 1
ATOM 839 C C . GLU A 1 102 ? 0.647 11.283 13.715 1.00 86.50 102 GLU A C 1
ATOM 841 O O . GLU A 1 102 ? 0.104 12.357 13.969 1.00 86.50 102 GLU A O 1
ATOM 846 N N . ALA A 1 103 ? 1.369 11.131 12.598 1.00 86.38 103 ALA A N 1
ATOM 847 C CA . ALA A 1 103 ? 1.419 12.154 11.559 1.00 86.38 103 ALA A CA 1
ATOM 848 C C . ALA A 1 103 ? 0.088 12.235 10.809 1.00 86.38 103 ALA A C 1
ATOM 850 O O . ALA A 1 103 ? -0.340 13.339 10.470 1.00 86.38 103 ALA A O 1
ATOM 851 N N . TYR A 1 104 ? -0.573 11.096 10.605 1.00 88.44 104 TYR A N 1
ATOM 852 C CA . TYR A 1 104 ? -1.928 11.028 10.068 1.00 88.44 104 TYR A CA 1
ATOM 853 C C . TYR A 1 104 ? -2.957 11.670 11.019 1.00 88.44 104 TYR A C 1
ATOM 855 O O . TYR A 1 104 ? -3.752 12.512 10.609 1.00 88.44 104 TYR A O 1
ATOM 863 N N . ASP A 1 105 ? -2.894 11.364 12.316 1.00 86.06 105 ASP A N 1
ATOM 864 C CA . ASP A 1 105 ? -3.786 11.909 13.353 1.00 86.06 105 ASP A CA 1
ATOM 865 C C . ASP A 1 105 ? -3.709 13.446 13.442 1.00 86.06 105 ASP A C 1
ATOM 867 O O . ASP A 1 105 ? -4.709 14.134 13.620 1.00 86.06 105 ASP A O 1
ATOM 871 N N . ARG A 1 106 ? -2.527 14.032 13.206 1.00 86.38 106 ARG A N 1
ATOM 872 C CA . ARG A 1 106 ? -2.331 15.494 13.240 1.00 86.38 106 ARG A CA 1
ATOM 873 C C . ARG A 1 106 ? -2.910 16.258 12.043 1.00 86.38 106 ARG A C 1
ATOM 875 O O . ARG A 1 106 ? -2.903 17.502 12.086 1.00 86.38 106 ARG A O 1
ATOM 882 N N . GLN A 1 107 ? -3.363 15.566 10.993 1.00 87.94 107 GLN A N 1
ATOM 883 C CA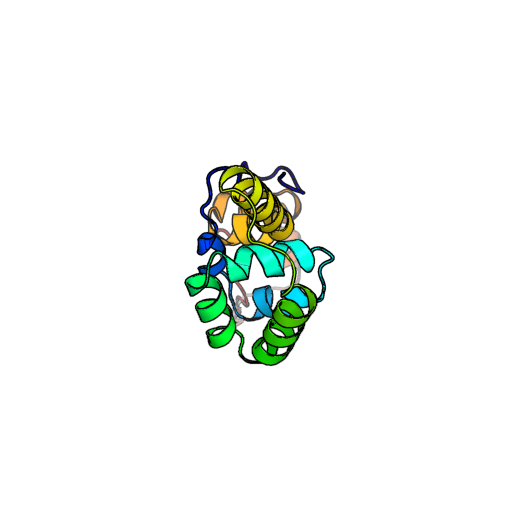 . GLN A 1 107 ? -3.915 16.200 9.795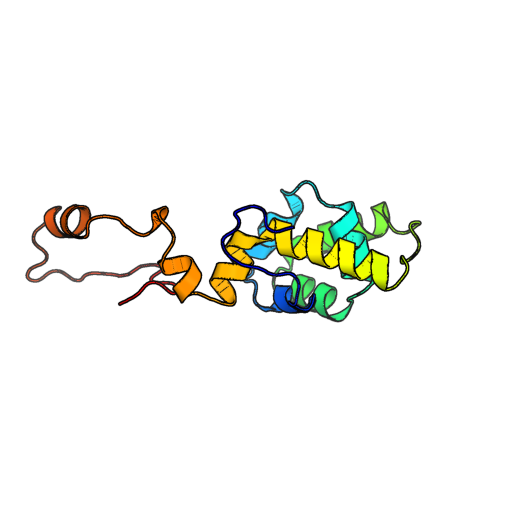 1.00 87.94 107 GLN A CA 1
ATOM 884 C C . GLN A 1 107 ? -5.205 16.969 10.101 1.00 87.94 107 GLN A C 1
ATOM 886 O O . GLN A 1 107 ? -5.938 16.666 11.038 1.00 87.94 107 GLN A O 1
ATOM 891 N N . GLN A 1 108 ? -5.487 18.013 9.315 1.00 86.38 108 GLN A N 1
ATOM 892 C CA . GLN A 1 108 ? -6.580 18.948 9.619 1.00 86.38 108 GLN A CA 1
ATOM 893 C C . GLN A 1 108 ? -7.964 18.289 9.652 1.00 86.38 108 GLN A C 1
ATOM 895 O O . GLN A 1 108 ? -8.803 18.706 10.443 1.00 86.38 108 GLN A O 1
ATOM 900 N N . PHE A 1 109 ? -8.193 17.255 8.839 1.00 84.69 109 PHE A N 1
ATOM 901 C CA . PHE A 1 109 ? -9.476 16.551 8.784 1.00 84.69 109 PHE A CA 1
ATOM 902 C C . PHE A 1 109 ? -9.780 15.725 10.047 1.00 84.69 109 PHE A C 1
ATOM 904 O O . PHE A 1 109 ? -10.932 15.365 10.252 1.00 84.69 109 PHE A O 1
ATOM 911 N N . ASN A 1 110 ? -8.789 15.495 10.915 1.00 82.88 110 ASN A N 1
ATOM 912 C CA . ASN A 1 110 ? -8.962 14.826 12.208 1.00 82.88 110 ASN A CA 1
ATOM 913 C C . ASN A 1 110 ? -9.141 15.818 13.379 1.00 82.88 110 ASN A C 1
ATOM 915 O O . ASN A 1 110 ? -9.230 15.405 14.530 1.00 82.88 110 ASN A O 1
ATOM 919 N N . ARG A 1 111 ? -9.210 17.137 13.124 1.00 82.56 111 ARG A N 1
ATOM 920 C CA . ARG A 1 111 ? -9.349 18.188 14.161 1.00 82.56 111 ARG A CA 1
ATOM 921 C C . ARG A 1 111 ? -10.791 18.658 14.385 1.00 82.56 111 ARG A C 1
ATOM 923 O O . ARG A 1 111 ? -11.050 19.855 14.493 1.00 82.56 111 ARG A O 1
ATOM 930 N N . TRP A 1 112 ? -11.725 17.722 14.414 1.00 81.94 112 TRP A N 1
ATOM 931 C CA . TRP A 1 112 ? -13.110 17.948 14.823 1.00 81.94 112 TRP A CA 1
ATOM 932 C C . TRP A 1 112 ? -13.268 18.274 16.317 1.00 81.94 112 TRP A C 1
ATOM 934 O O . TRP A 1 112 ? -12.412 17.944 17.139 1.00 81.94 112 TRP A O 1
ATOM 944 N N . ASP A 1 113 ? -14.371 18.939 16.667 1.00 86.94 113 ASP A N 1
ATOM 945 C CA . ASP A 1 113 ? -14.750 19.182 18.058 1.00 86.94 113 ASP A CA 1
ATOM 946 C C . ASP A 1 113 ? -15.480 17.953 18.615 1.00 86.94 113 ASP A C 1
ATOM 948 O O . ASP A 1 113 ? -16.589 17.626 18.194 1.00 86.94 113 ASP A O 1
ATOM 952 N N . ASN A 1 114 ? -14.882 17.292 19.608 1.00 85.69 114 ASN A N 1
ATOM 953 C CA . ASN A 1 114 ? -15.474 16.122 20.261 1.00 85.69 114 ASN A CA 1
ATOM 954 C C . ASN A 1 114 ? -16.874 16.404 20.839 1.00 85.69 114 ASN A C 1
ATOM 956 O O . ASN A 1 114 ? -17.675 15.476 20.968 1.00 85.69 114 ASN A O 1
ATOM 960 N N . GLN A 1 115 ? -17.200 17.658 21.178 1.00 89.38 115 GLN A N 1
ATOM 961 C CA . GLN A 1 115 ? -18.542 18.022 21.640 1.00 89.38 115 GLN A CA 1
ATOM 962 C C . GLN A 1 115 ? -19.611 17.831 20.559 1.00 89.38 115 GLN A C 1
ATOM 964 O O . GLN A 1 115 ? -20.756 17.540 20.907 1.00 89.38 115 GLN A O 1
ATOM 969 N N . GLU A 1 116 ? -19.264 17.920 19.270 1.00 87.50 116 GLU A N 1
ATOM 970 C CA . GLU A 1 116 ? -20.214 17.678 18.177 1.00 87.50 116 GLU A CA 1
ATOM 971 C C . GLU A 1 116 ? -20.752 16.247 18.191 1.00 87.50 116 GLU A C 1
ATOM 973 O O . GLU A 1 116 ? -21.921 16.045 17.876 1.00 87.50 116 GLU A O 1
ATOM 978 N N . LEU A 1 117 ? -19.943 15.264 18.602 1.00 84.25 117 LEU A N 1
ATOM 979 C CA . LEU A 1 117 ? -20.398 13.887 18.793 1.00 84.25 117 LEU A CA 1
ATOM 980 C C . LEU A 1 117 ? -20.963 13.634 20.185 1.00 84.25 117 LEU A C 1
ATOM 982 O O . LEU A 1 117 ? -22.042 13.054 20.329 1.00 84.25 117 LEU A O 1
ATOM 986 N N . LEU A 1 118 ? -20.218 14.031 21.219 1.00 88.31 118 LEU A N 1
ATOM 987 C CA . LEU A 1 118 ? -20.555 13.703 22.603 1.00 88.31 118 LEU A CA 1
ATOM 988 C C . LEU A 1 118 ? -21.820 14.435 23.076 1.00 88.31 118 LEU A C 1
ATOM 990 O O . LEU A 1 118 ? -22.472 13.985 24.014 1.00 88.31 118 LEU A O 1
ATOM 994 N N . GLY A 1 119 ? -22.201 15.526 22.407 1.00 91.75 119 GLY A N 1
ATOM 995 C CA . GLY A 1 119 ? -23.432 16.266 22.667 1.00 91.75 119 GLY A CA 1
ATOM 996 C C . GLY A 1 119 ? -24.689 15.703 21.991 1.00 91.75 119 GLY A C 1
ATOM 997 O O . GLY A 1 119 ? -25.784 16.175 22.294 1.00 91.75 119 GLY A O 1
ATOM 998 N N . LEU A 1 120 ? -24.585 14.711 21.094 1.00 91.75 120 LEU A N 1
ATOM 999 C CA . LEU A 1 120 ? -25.742 14.215 20.327 1.00 91.75 120 LEU A CA 1
ATOM 1000 C C . LEU A 1 120 ? -26.756 13.441 21.180 1.00 91.75 120 LEU A C 1
ATOM 1002 O O . LEU A 1 120 ? -27.936 13.367 20.828 1.00 91.75 120 LEU A O 1
ATOM 1006 N N . THR A 1 121 ? -26.326 12.824 22.284 1.00 92.81 121 THR A N 1
ATOM 1007 C CA . THR A 1 121 ? -27.211 12.073 23.182 1.00 92.81 121 THR A CA 1
ATOM 1008 C C . THR A 1 121 ? -26.590 11.894 24.566 1.00 92.81 121 THR A C 1
ATOM 1010 O O . THR A 1 121 ? -25.377 11.951 24.721 1.00 92.81 121 THR A O 1
ATOM 1013 N N . ASP A 1 122 ? -27.417 11.620 25.575 1.00 93.75 122 ASP A N 1
ATOM 1014 C CA . ASP A 1 122 ? -26.928 11.155 26.875 1.00 93.75 122 ASP A CA 1
ATOM 1015 C C . ASP A 1 122 ? -26.480 9.690 26.766 1.00 93.75 122 ASP A C 1
ATOM 1017 O O . ASP A 1 122 ? -27.254 8.825 26.339 1.00 93.75 122 ASP A O 1
ATOM 1021 N N . PHE A 1 123 ? -25.232 9.408 27.133 1.00 92.00 123 PHE A N 1
ATOM 1022 C CA . PHE A 1 123 ? -24.641 8.070 27.096 1.00 92.00 123 PHE A CA 1
ATOM 1023 C C . PHE A 1 123 ? -24.802 7.297 28.414 1.00 92.00 123 PHE A C 1
ATOM 1025 O O . PHE A 1 123 ? -24.435 6.122 28.475 1.00 92.00 123 PHE A O 1
ATOM 1032 N N . ALA A 1 124 ? -25.363 7.906 29.464 1.00 94.75 124 ALA A N 1
ATOM 1033 C CA . ALA A 1 124 ? -25.534 7.258 30.759 1.00 94.75 124 ALA A CA 1
ATOM 1034 C C . ALA A 1 124 ? -26.323 5.940 30.643 1.00 94.75 124 ALA A C 1
ATOM 1036 O O . ALA A 1 124 ? -27.427 5.883 30.101 1.00 94.75 124 ALA A O 1
ATOM 1037 N N . GLY A 1 125 ? -25.734 4.855 31.155 1.00 95.88 125 GLY A N 1
ATOM 1038 C CA . GLY A 1 125 ? -26.337 3.519 31.135 1.00 95.88 125 GLY A CA 1
ATOM 1039 C C . GLY A 1 125 ? -26.421 2.859 29.752 1.00 95.88 125 GLY A C 1
ATOM 1040 O O . GLY A 1 125 ? -27.039 1.800 29.638 1.00 95.88 125 GLY A O 1
ATOM 1041 N N . LYS A 1 126 ? -25.818 3.445 28.709 1.00 94.25 126 LYS A N 1
ATOM 1042 C CA . LYS A 1 126 ? -25.771 2.865 27.361 1.00 94.25 126 LYS A CA 1
ATOM 1043 C C . LYS A 1 126 ? -24.467 2.105 27.127 1.00 94.25 126 LYS A C 1
ATOM 1045 O O . LYS A 1 126 ? -23.428 2.418 27.699 1.00 94.25 126 LYS A O 1
ATOM 1050 N N . VAL A 1 127 ? -24.528 1.118 26.236 1.00 93.50 127 VAL A N 1
ATOM 1051 C CA . VAL A 1 127 ? -23.335 0.486 25.662 1.00 93.50 127 VAL A CA 1
ATOM 1052 C C . VAL A 1 127 ? -22.884 1.334 24.478 1.00 93.50 127 VAL A C 1
ATOM 1054 O O . VAL A 1 127 ? -23.671 1.573 23.562 1.00 93.50 127 VAL A O 1
ATOM 1057 N N . VAL A 1 128 ? -21.632 1.785 24.506 1.00 88.38 128 VAL A N 1
ATOM 1058 C CA . VAL A 1 128 ? -20.998 2.525 23.409 1.00 88.38 128 VAL A CA 1
ATOM 1059 C C . VAL A 1 128 ? -20.060 1.579 22.671 1.00 88.38 128 VAL A C 1
ATOM 1061 O O . VAL A 1 128 ? -19.284 0.860 23.299 1.00 88.38 128 VAL A O 1
ATOM 1064 N N . LEU A 1 129 ? -20.168 1.557 21.344 1.00 87.00 129 LEU A N 1
ATOM 1065 C CA . LEU A 1 129 ? -19.314 0.767 20.464 1.00 87.00 129 LEU A CA 1
ATOM 1066 C C . LEU A 1 129 ? -18.438 1.722 19.662 1.00 87.00 129 LEU A C 1
ATOM 1068 O O . LEU A 1 129 ? -18.962 2.561 18.931 1.00 87.00 129 LEU A O 1
ATOM 1072 N N . ASP A 1 130 ? -17.126 1.568 19.792 1.00 83.56 130 ASP A N 1
ATOM 1073 C CA . ASP A 1 130 ? -16.152 2.218 18.923 1.00 83.56 130 ASP A CA 1
ATOM 1074 C C . ASP A 1 130 ? -15.862 1.289 17.737 1.00 83.56 130 ASP A C 1
ATOM 1076 O O . ASP A 1 130 ? -15.334 0.185 17.901 1.00 83.56 130 ASP A O 1
ATOM 1080 N N . ILE A 1 131 ? -16.303 1.694 16.546 1.00 81.81 131 ILE A N 1
ATOM 1081 C CA . ILE A 1 131 ? -16.181 0.902 15.323 1.00 81.81 131 ILE A CA 1
ATOM 1082 C C . ILE A 1 131 ? -15.140 1.569 14.436 1.00 81.81 131 ILE A C 1
ATOM 1084 O O . ILE A 1 131 ? -15.375 2.646 13.897 1.00 81.81 131 ILE A O 1
ATOM 1088 N N . GLY A 1 132 ? -14.019 0.880 14.225 1.00 72.19 132 GLY A N 1
ATOM 1089 C CA . GLY A 1 132 ? -12.955 1.389 13.365 1.00 72.19 132 GLY A CA 1
ATOM 1090 C C . GLY A 1 132 ? -12.052 2.420 14.042 1.00 72.19 132 GLY A C 1
ATOM 1091 O O . GLY A 1 132 ? -11.531 3.280 13.344 1.00 72.19 132 GLY A O 1
ATOM 1092 N N . ALA A 1 133 ? -11.818 2.289 15.355 1.00 65.75 133 ALA A N 1
ATOM 1093 C CA . ALA A 1 133 ? -10.919 3.132 16.160 1.00 65.75 133 ALA A CA 1
ATOM 1094 C C . ALA A 1 133 ? -9.538 3.396 15.519 1.00 65.75 133 ALA A C 1
ATOM 1096 O O . ALA A 1 133 ? -8.890 4.404 15.797 1.00 65.75 133 ALA A O 1
ATOM 1097 N N . GLY A 1 134 ? -9.096 2.490 14.636 1.00 68.31 134 GLY A N 1
ATOM 1098 C CA . GLY A 1 134 ? -7.921 2.677 13.796 1.00 68.31 134 GLY A CA 1
ATOM 1099 C C . GLY A 1 134 ? -6.683 3.012 14.621 1.00 68.31 134 GLY A C 1
ATOM 1100 O O . GLY A 1 134 ? -6.410 2.370 15.635 1.00 68.31 134 GLY A O 1
ATOM 1101 N N . THR A 1 135 ? -5.938 4.015 14.169 1.00 61.19 135 THR A N 1
ATOM 1102 C CA . THR A 1 135 ? -4.757 4.550 14.858 1.00 61.19 135 THR A CA 1
ATOM 1103 C C . THR A 1 135 ? -5.003 5.919 15.497 1.00 61.19 135 THR A C 1
ATOM 1105 O O . THR A 1 135 ? -4.040 6.620 15.811 1.00 61.19 135 THR A O 1
ATOM 1108 N N . GLY A 1 136 ? -6.269 6.330 15.621 1.00 57.97 136 GLY A N 1
ATOM 1109 C CA . GLY A 1 136 ? -6.636 7.586 16.269 1.00 57.97 136 GLY A CA 1
ATOM 1110 C C . GLY A 1 136 ? -6.260 7.565 17.749 1.00 57.97 136 GLY A C 1
ATOM 1111 O O . GLY A 1 136 ? -6.198 6.504 18.376 1.00 57.97 136 GLY A O 1
ATOM 1112 N N . SER A 1 137 ? -5.965 8.738 18.302 1.00 55.31 137 SER A N 1
ATOM 1113 C CA . SER A 1 137 ? -5.689 8.883 19.730 1.00 55.31 137 SER A CA 1
ATOM 1114 C C . SER A 1 137 ? -6.925 8.480 20.561 1.00 55.31 137 SER A C 1
ATOM 1116 O O . SER A 1 137 ? -8.029 8.960 20.307 1.00 55.31 137 SER A O 1
ATOM 1118 N N . GLN A 1 138 ? -6.734 7.564 21.523 1.00 50.59 138 GLN A N 1
ATOM 1119 C CA . GLN A 1 138 ? -7.731 7.227 22.555 1.00 50.59 138 GLN A CA 1
ATOM 1120 C C . GLN A 1 138 ? -7.744 8.271 23.672 1.00 50.59 138 GLN A C 1
ATOM 1122 O O . GLN A 1 138 ? -6.641 8.734 24.051 1.00 50.59 138 GLN A O 1
#

Secondary structure (DSSP, 8-state):
--SS-S---TT--GGGGGG--HHHHTTGGGSS-HHHHHHHHHH-HHHHHHHHHH-GGGHHHHHHHHHHTTTSPPPPHHHHHHHHHHHHHHTHHHHHHHH-HHHHHTSGGG---HHHHHTSS--TTPPP-----TT---

Sequence (138 aa):
MSLFGWKDLSNLPFCVLTLLEEVQLSWLPNHGWRRELAITLRANPDVAWFIRHKCPSLVQWLDELFDEFAHEPLPSPTELRQLEQAVIGGMEDWIVYVTEPEAYDRQQFNRWDNQELLGLTDFAGKVVLDIGAGTGSQ